Protein AF-A0A257RT28-F1 (afdb_monomer_lite)

Secondary structure (DSSP, 8-state):
-EEEE--TT-BB-TTT---STTTTTS--PBPSS-EEEEEEEEEETTEEEEEEES-EEBPP-S-GGG-EEEEEE-HHHHTT-S-GGGG-EEE-SSTTS--B-GGGT-GGG--EEETTTTEEEEEESEES-EEEPPS-SS---TTTSTT-----EEEE-----

Sequence (161 aa):
QFLLVVPPRAVCDPNTSSYGPGTWNDPCTPASSPIHVTATVTTIDGRDYVDFTPDIRFVPSNDPSRWVTIHTQRLAAIGGHGDLRRFAVLFSAVPGGPVVDESATDPTVATHVNILTGAVWRRVEHFTGYNVHTGLVDDCTPGVDDGCYAIGTIIINGTPQ

Radius of gyration: 15.93 Å; chains: 1; bounding box: 38×29×45 Å

pLDDT: mean 71.4, std 18.93, range [25.53, 95.25]

Foldseek 3Di:
DKDKDADAQFWADPVWADDDDVGLQPAGGGDQFKDKKFWDWDQDPLWIKIFIPPKIFTHDDPDPNRFIKMKDADQVLLQVDPDCVLQWWFAAQAVVHDTDDCCVVPVQQGWDADNVGRMIMGTDGIGGMITRRDDDSDDDDPPPDPPDDDTDIDIDGNDDD

Structure (mmCIF, N/CA/C/O backbone):
data_AF-A0A257RT28-F1
#
_entry.id   AF-A0A257RT28-F1
#
loop_
_atom_site.group_PDB
_atom_site.id
_atom_site.type_symbol
_atom_site.label_atom_id
_atom_site.label_alt_id
_atom_site.label_comp_id
_atom_site.label_asym_id
_atom_site.label_entity_id
_atom_site.label_seq_id
_atom_site.pdbx_PDB_ins_code
_atom_site.Cartn_x
_atom_site.Cartn_y
_atom_site.Cartn_z
_atom_site.occupancy
_atom_site.B_iso_or_equiv
_atom_site.auth_seq_id
_atom_site.auth_comp_id
_atom_site.auth_asym_id
_atom_site.auth_atom_id
_atom_site.pdbx_PDB_model_num
ATOM 1 N N . GLN A 1 1 ? -2.500 0.702 -14.906 1.00 59.22 1 GLN A N 1
ATOM 2 C CA . GLN A 1 1 ? -3.589 0.527 -13.914 1.00 59.22 1 GLN A CA 1
ATOM 3 C C . GLN A 1 1 ? -3.042 0.035 -12.578 1.00 59.22 1 GLN A C 1
ATOM 5 O O . GLN A 1 1 ? -2.191 -0.852 -12.569 1.00 59.22 1 GLN A O 1
ATOM 10 N N . PHE A 1 2 ? -3.541 0.581 -11.468 1.00 70.50 2 PHE A N 1
ATOM 11 C CA . PHE A 1 2 ? -3.274 0.110 -10.105 1.00 70.50 2 PHE A CA 1
ATOM 12 C C . PHE A 1 2 ? -4.566 -0.398 -9.468 1.00 70.50 2 PHE A C 1
ATOM 14 O O . PHE A 1 2 ? -5.638 0.138 -9.741 1.00 70.50 2 PHE A O 1
ATOM 21 N N . LEU A 1 3 ? -4.454 -1.431 -8.640 1.00 72.31 3 LEU A N 1
ATOM 22 C CA . LEU A 1 3 ? -5.547 -1.971 -7.845 1.00 72.31 3 LEU A CA 1
ATOM 23 C C . LEU A 1 3 ? -5.130 -1.949 -6.381 1.00 72.31 3 LEU A C 1
ATOM 25 O O . LEU A 1 3 ? -4.123 -2.548 -6.013 1.00 72.31 3 LEU A O 1
ATOM 29 N N . LEU A 1 4 ? -5.922 -1.277 -5.558 1.00 77.25 4 LEU A N 1
ATOM 30 C CA . LEU A 1 4 ? -5.786 -1.315 -4.114 1.00 77.25 4 LEU A CA 1
ATOM 31 C C . LEU A 1 4 ? -6.795 -2.317 -3.546 1.00 77.25 4 LEU A C 1
ATOM 33 O O . LEU A 1 4 ? -7.993 -2.196 -3.805 1.00 77.25 4 LEU A O 1
ATOM 37 N N . VAL A 1 5 ? -6.320 -3.284 -2.765 1.00 79.88 5 VAL A N 1
ATOM 38 C CA . VAL A 1 5 ? -7.163 -4.273 -2.086 1.00 79.88 5 VAL A CA 1
ATOM 39 C C . VAL A 1 5 ? -7.143 -3.981 -0.593 1.00 79.88 5 VAL A C 1
ATOM 41 O O . VAL A 1 5 ? -6.089 -4.035 0.035 1.00 79.88 5 VAL A O 1
ATOM 44 N N . VAL A 1 6 ? -8.312 -3.675 -0.030 1.00 82.44 6 VAL A N 1
ATOM 45 C CA . VAL A 1 6 ? -8.483 -3.388 1.399 1.00 82.44 6 VAL A CA 1
ATOM 46 C C . VAL A 1 6 ? -9.442 -4.414 2.005 1.00 82.44 6 VAL A C 1
ATOM 48 O O . VAL A 1 6 ? -10.644 -4.343 1.738 1.00 82.44 6 VAL A O 1
ATOM 51 N N . PRO A 1 7 ? -8.952 -5.380 2.803 1.00 82.62 7 PRO A N 1
ATOM 52 C CA . PRO A 1 7 ? -9.819 -6.337 3.479 1.00 82.62 7 PRO A CA 1
ATOM 53 C C . PRO A 1 7 ? -10.736 -5.667 4.516 1.00 82.62 7 PRO A C 1
ATOM 55 O O . PRO A 1 7 ? -10.422 -4.586 5.033 1.00 82.62 7 PRO A O 1
ATOM 58 N N . PRO A 1 8 ? -11.855 -6.313 4.893 1.00 80.19 8 PRO A N 1
ATOM 59 C CA . PRO A 1 8 ? -12.703 -5.826 5.973 1.00 80.19 8 PRO A CA 1
ATOM 60 C C . PRO A 1 8 ? -11.900 -5.618 7.259 1.00 80.19 8 PRO A C 1
ATOM 62 O O . PRO A 1 8 ? -11.090 -6.460 7.648 1.00 80.19 8 PRO A O 1
ATOM 65 N N . ARG A 1 9 ? -12.154 -4.499 7.948 1.00 83.38 9 ARG A N 1
ATOM 66 C CA . ARG A 1 9 ? -11.505 -4.156 9.228 1.00 83.38 9 ARG A CA 1
ATOM 67 C C . ARG A 1 9 ? -9.971 -4.098 9.153 1.00 83.38 9 ARG A C 1
ATOM 69 O O . ARG A 1 9 ? -9.307 -4.347 10.159 1.00 83.38 9 ARG A O 1
ATOM 76 N N . ALA A 1 10 ? -9.414 -3.794 7.981 1.00 88.62 10 ALA A N 1
ATOM 77 C CA . ALA A 1 10 ? -7.976 -3.618 7.795 1.00 88.62 10 ALA A CA 1
ATOM 78 C C . ALA A 1 10 ? -7.502 -2.177 8.041 1.00 88.62 10 ALA A C 1
ATOM 80 O O . ALA A 1 10 ? -6.305 -1.952 8.121 1.00 88.62 10 ALA A O 1
ATOM 81 N N . VAL A 1 11 ? -8.404 -1.203 8.196 1.00 91.00 11 VAL A N 1
ATOM 82 C CA . VAL A 1 11 ? -8.051 0.206 8.443 1.00 91.00 11 VAL A CA 1
ATOM 83 C C . VAL A 1 11 ? -8.224 0.552 9.917 1.00 91.00 11 VAL A C 1
ATOM 85 O O . VAL A 1 11 ? -9.250 0.207 10.503 1.00 91.00 11 VAL A O 1
ATOM 88 N N . CYS A 1 12 ? -7.238 1.223 10.513 1.00 93.50 12 CYS A N 1
ATOM 89 C CA . CYS A 1 12 ? -7.345 1.772 11.864 1.00 93.50 12 CYS A CA 1
ATOM 90 C C . CYS A 1 12 ? -8.327 2.949 11.907 1.00 93.50 12 CYS A C 1
ATOM 92 O O . CYS A 1 12 ? -8.399 3.728 10.962 1.00 93.50 12 CYS A O 1
ATOM 94 N N . ASP A 1 13 ? -9.068 3.101 13.004 1.00 91.69 13 ASP A N 1
ATOM 95 C CA . ASP A 1 13 ? -9.943 4.257 13.210 1.00 91.69 13 ASP A CA 1
ATOM 96 C C . ASP A 1 13 ? -9.112 5.542 13.410 1.00 91.69 13 ASP A C 1
ATOM 98 O O . ASP A 1 13 ? -8.476 5.689 14.463 1.00 91.69 13 ASP A O 1
ATOM 102 N N . PRO A 1 14 ? -9.145 6.499 12.462 1.00 88.50 14 PRO A N 1
ATOM 103 C CA . PRO A 1 14 ? -8.316 7.701 12.514 1.00 88.50 14 PRO A CA 1
ATOM 104 C C . PRO A 1 14 ? -8.652 8.625 13.693 1.00 88.50 14 PRO A C 1
ATOM 106 O O . PRO A 1 14 ? -7.833 9.463 14.051 1.00 88.50 14 PRO A O 1
ATOM 109 N N . ASN A 1 15 ? -9.818 8.475 14.334 1.00 88.81 15 ASN A N 1
ATOM 110 C CA . ASN A 1 15 ? -10.178 9.272 15.513 1.00 88.81 15 ASN A CA 1
ATOM 111 C C . ASN A 1 15 ? -9.488 8.791 16.796 1.00 88.81 15 ASN A C 1
ATOM 113 O O . ASN A 1 15 ? -9.467 9.512 17.791 1.00 88.81 15 ASN A O 1
ATOM 117 N N . THR A 1 16 ? -8.979 7.555 16.804 1.00 89.75 16 THR A N 1
ATOM 118 C CA . THR A 1 16 ? -8.400 6.922 18.003 1.00 89.75 16 THR A CA 1
ATOM 119 C C . THR A 1 16 ? -6.973 6.429 17.798 1.00 89.75 16 THR A C 1
ATOM 121 O O . THR A 1 16 ? -6.275 6.166 18.777 1.00 89.75 16 THR A O 1
ATOM 124 N N . SER A 1 17 ? -6.516 6.309 16.550 1.00 89.56 17 SER A N 1
ATOM 125 C CA . SER A 1 17 ? -5.146 5.933 16.223 1.00 89.56 17 SER A CA 1
ATOM 126 C C . SER A 1 17 ? -4.291 7.149 15.886 1.00 89.56 17 SER A C 1
ATOM 128 O O . SER A 1 17 ? -4.691 7.982 15.077 1.00 89.56 17 SER A O 1
ATOM 130 N N . SER A 1 18 ? -3.071 7.192 16.418 1.00 88.06 18 SER A N 1
ATOM 131 C CA . SER A 1 18 ? -2.025 8.098 15.935 1.00 88.06 18 SER A CA 1
ATOM 132 C C . SER A 1 18 ? -1.499 7.669 14.565 1.00 88.06 18 SER A C 1
ATOM 134 O O . SER A 1 18 ? -1.629 6.502 14.177 1.00 88.06 18 SER A O 1
ATOM 136 N N . TYR A 1 19 ? -0.868 8.612 13.869 1.00 86.38 19 TYR A N 1
ATOM 137 C CA . TYR A 1 19 ? -0.249 8.405 12.568 1.00 86.38 19 TYR A CA 1
ATOM 138 C C . TYR A 1 19 ? 1.212 8.889 12.558 1.00 86.38 19 TYR A C 1
ATOM 140 O O . TYR A 1 19 ? 1.519 9.955 13.092 1.00 86.38 19 TYR A O 1
ATOM 148 N N . GLY A 1 20 ? 2.107 8.111 11.939 1.00 84.25 20 GLY A N 1
ATOM 149 C CA . GLY A 1 20 ? 3.518 8.452 11.730 1.00 84.25 20 GLY A CA 1
ATOM 150 C C . GLY A 1 20 ? 4.469 7.260 11.917 1.00 84.25 20 GLY A C 1
ATOM 151 O O . GLY A 1 20 ? 4.045 6.236 12.463 1.00 84.25 20 GLY A O 1
ATOM 152 N N . PRO A 1 21 ? 5.758 7.394 11.536 1.00 82.00 21 PRO A N 1
ATOM 153 C CA . PRO A 1 21 ? 6.725 6.288 11.485 1.00 82.00 21 PRO A CA 1
ATOM 154 C C . PRO A 1 21 ? 6.851 5.467 12.772 1.00 82.00 21 PRO A C 1
ATOM 156 O O . PRO A 1 21 ? 7.048 4.259 12.724 1.00 82.00 21 PRO A O 1
ATOM 159 N N . GLY A 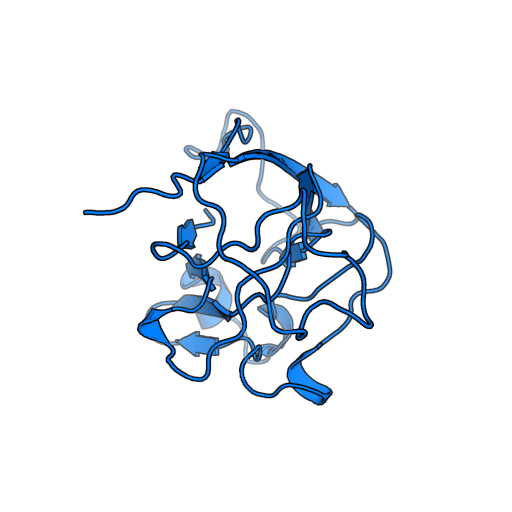1 22 ? 6.703 6.110 13.933 1.00 86.31 22 GLY A N 1
ATOM 160 C CA . GLY A 1 22 ? 6.756 5.434 15.232 1.00 86.31 22 GLY A CA 1
ATOM 161 C C . GLY A 1 22 ? 5.468 4.715 15.643 1.00 86.31 22 GLY A C 1
ATOM 162 O O . GLY A 1 22 ? 5.461 4.108 16.701 1.00 86.31 22 GLY A O 1
ATOM 163 N N . THR A 1 23 ? 4.392 4.814 14.855 1.00 89.19 23 THR A N 1
ATOM 164 C CA . THR A 1 23 ? 3.043 4.339 15.228 1.00 89.19 23 THR A CA 1
ATOM 165 C C . THR A 1 23 ? 2.350 3.505 14.152 1.00 89.19 23 THR A C 1
ATOM 167 O O . THR A 1 23 ? 1.276 2.959 14.402 1.00 89.19 23 THR A O 1
ATOM 170 N N . TRP A 1 24 ? 2.935 3.376 12.952 1.00 89.44 24 TRP A N 1
ATOM 171 C CA . TRP A 1 24 ? 2.330 2.619 11.847 1.00 89.44 24 TRP A CA 1
ATOM 172 C C . TRP A 1 24 ? 2.006 1.172 12.236 1.00 89.44 24 TRP A C 1
ATOM 174 O O . TRP A 1 24 ? 0.910 0.697 11.945 1.00 89.44 24 TRP A O 1
ATOM 184 N N . ASN A 1 25 ? 2.902 0.544 13.001 1.00 90.25 25 ASN A N 1
ATOM 185 C CA . ASN A 1 25 ? 2.799 -0.851 13.430 1.00 90.25 25 ASN A CA 1
ATOM 186 C C . ASN A 1 25 ? 2.210 -1.054 14.832 1.00 90.25 25 ASN A C 1
ATOM 188 O O . ASN A 1 25 ? 2.150 -2.185 15.318 1.00 90.25 25 ASN A O 1
ATOM 192 N N . ASP A 1 26 ? 1.729 0.009 15.478 1.00 93.25 26 ASP A N 1
ATOM 193 C CA . ASP A 1 26 ? 1.080 -0.118 16.781 1.00 93.25 26 ASP A CA 1
ATOM 194 C C . ASP A 1 26 ? -0.281 -0.815 16.646 1.00 93.25 26 ASP A C 1
ATOM 196 O O . ASP A 1 26 ? -1.014 -0.573 15.683 1.00 93.25 26 ASP A O 1
ATOM 200 N N . PRO A 1 27 ? -0.715 -1.618 17.627 1.00 95.00 27 PRO A N 1
ATOM 201 C CA . PRO A 1 27 ? -2.096 -2.080 17.679 1.00 95.00 27 PRO A CA 1
ATOM 202 C C . PRO A 1 27 ? -3.089 -0.908 17.590 1.00 95.00 27 PRO A C 1
ATOM 204 O O . PRO A 1 27 ? -2.833 0.191 18.082 1.00 95.00 27 PRO A O 1
ATOM 207 N N . CYS A 1 28 ? -4.237 -1.131 16.953 1.00 95.25 28 CYS A N 1
ATOM 208 C CA . CYS A 1 28 ? -5.283 -0.120 16.820 1.00 95.25 28 CYS A CA 1
ATOM 209 C C . CYS A 1 28 ? -6.671 -0.758 16.782 1.00 95.25 28 CYS A C 1
ATOM 211 O O . CYS A 1 28 ? -6.831 -1.934 16.438 1.00 95.25 28 CYS A O 1
ATOM 213 N N . THR A 1 29 ? -7.686 0.044 17.090 1.00 95.12 29 THR A N 1
ATOM 214 C CA . THR A 1 29 ? -9.081 -0.334 16.867 1.00 95.12 29 THR A CA 1
ATOM 215 C C . THR A 1 29 ? -9.406 -0.175 15.379 1.00 95.12 29 THR A C 1
ATOM 217 O O . THR A 1 29 ? -9.161 0.900 14.831 1.00 95.12 29 THR A O 1
ATOM 220 N N . PRO A 1 30 ? -9.952 -1.204 14.703 1.00 93.88 30 PRO A N 1
ATOM 221 C CA . PRO A 1 30 ? -10.393 -1.060 13.322 1.00 93.88 30 PRO A CA 1
ATOM 222 C C . PRO A 1 30 ? -11.523 -0.037 13.195 1.00 93.88 30 PRO A C 1
ATOM 224 O O . PRO A 1 30 ? -12.419 -0.004 14.041 1.00 93.88 30 PRO A O 1
ATOM 227 N N . ALA A 1 31 ? -11.524 0.723 12.104 1.00 90.44 31 ALA A N 1
ATOM 228 C CA . ALA A 1 31 ? -12.597 1.647 11.774 1.00 90.44 31 ALA A CA 1
ATOM 229 C C . ALA A 1 31 ? -13.945 0.914 11.683 1.00 90.44 31 ALA A C 1
ATOM 231 O O . ALA A 1 31 ? -14.070 -0.127 11.031 1.00 90.44 31 ALA A O 1
ATOM 232 N N . SER A 1 32 ? -14.953 1.468 12.352 1.00 87.50 32 SER A N 1
ATOM 233 C CA . SER A 1 32 ? -16.329 0.951 12.384 1.00 87.50 32 SER A CA 1
ATOM 234 C C . SER A 1 32 ? -17.275 1.703 11.444 1.00 87.50 32 SER A C 1
ATOM 236 O O . SER A 1 32 ? -18.435 1.328 11.303 1.00 87.50 32 SER A O 1
ATOM 238 N N . SER A 1 33 ? -16.783 2.774 10.820 1.00 82.06 33 SER A N 1
ATOM 239 C CA . SER A 1 33 ? -17.514 3.624 9.883 1.00 82.06 33 SER A CA 1
ATOM 240 C C . SER A 1 33 ? -16.703 3.794 8.595 1.00 82.06 33 SER A C 1
ATOM 242 O O . SER A 1 33 ? -15.476 3.666 8.637 1.00 82.06 33 SER A O 1
ATOM 244 N N . PRO A 1 34 ? -17.351 4.068 7.448 1.00 82.62 34 PRO A N 1
ATOM 245 C CA . PRO A 1 34 ? -16.645 4.359 6.207 1.00 82.62 34 PRO A CA 1
ATOM 246 C C . PRO A 1 34 ? -15.678 5.535 6.360 1.00 82.62 34 PRO A C 1
ATOM 248 O O . PRO A 1 34 ? -16.002 6.533 7.005 1.00 82.62 34 PRO A O 1
ATOM 251 N N . ILE A 1 35 ? -14.512 5.425 5.725 1.00 82.31 35 ILE A N 1
ATOM 252 C CA . ILE A 1 35 ? -13.534 6.511 5.640 1.00 82.31 35 ILE A CA 1
ATO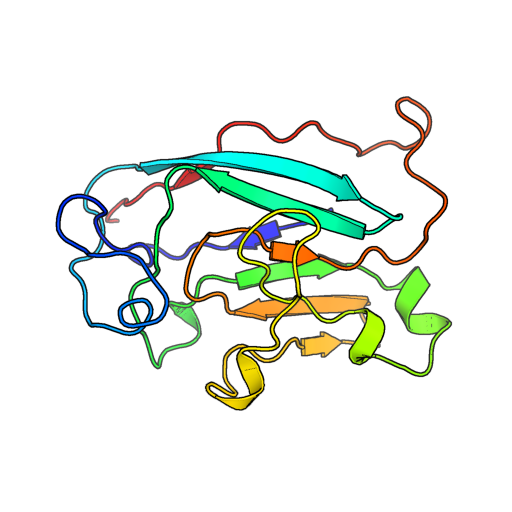M 253 C C . ILE A 1 35 ? -13.464 6.962 4.185 1.00 82.31 35 ILE A C 1
ATOM 255 O O . ILE A 1 35 ? -13.256 6.152 3.276 1.00 82.31 35 ILE A O 1
ATOM 259 N N . HIS A 1 36 ? -13.650 8.261 3.970 1.00 82.56 36 HIS A N 1
ATOM 260 C CA . HIS A 1 36 ? -13.461 8.883 2.668 1.00 82.56 36 HIS A CA 1
ATOM 261 C C . HIS A 1 36 ? -11.981 9.187 2.477 1.00 82.56 36 HIS A C 1
ATOM 263 O O . HIS A 1 36 ? -11.427 10.007 3.205 1.00 82.56 36 HIS A O 1
ATOM 269 N N . VAL A 1 37 ? -11.362 8.525 1.502 1.00 79.75 37 VAL A N 1
ATOM 270 C CA . VAL A 1 37 ? -9.967 8.747 1.134 1.00 79.75 37 VAL A CA 1
ATOM 271 C C . VAL A 1 37 ? -9.915 9.354 -0.262 1.00 79.75 37 VAL A C 1
ATOM 273 O O . VAL A 1 37 ? -10.484 8.826 -1.218 1.00 79.75 37 VAL A O 1
ATOM 276 N N . THR A 1 38 ? -9.215 10.467 -0.390 1.00 80.19 38 THR A N 1
ATOM 277 C CA . THR A 1 38 ? -8.849 11.067 -1.669 1.00 80.19 38 THR A CA 1
ATOM 278 C C . THR A 1 38 ? -7.465 10.569 -2.040 1.00 80.19 38 THR A C 1
ATOM 280 O O . THR A 1 38 ? -6.534 10.751 -1.264 1.00 80.19 38 THR A O 1
ATOM 283 N N . ALA A 1 39 ? -7.329 9.953 -3.212 1.00 77.75 39 ALA A N 1
ATOM 284 C CA . ALA A 1 39 ? -6.033 9.623 -3.790 1.00 77.75 39 ALA A CA 1
ATOM 285 C C . ALA A 1 39 ? -5.677 10.679 -4.844 1.00 77.75 39 ALA A C 1
ATOM 287 O O . ALA A 1 39 ? -6.496 10.955 -5.716 1.00 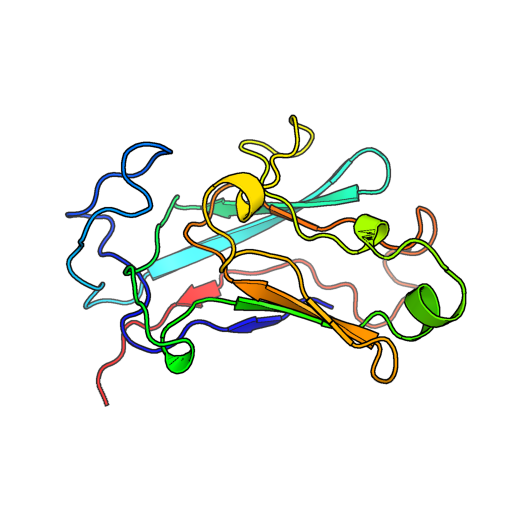77.75 39 ALA A O 1
ATOM 288 N N . THR A 1 40 ? -4.474 11.244 -4.774 1.00 76.88 40 THR A N 1
ATOM 289 C CA . THR A 1 40 ? -3.919 12.210 -5.729 1.00 76.88 40 THR A CA 1
ATOM 290 C C . THR A 1 40 ? -2.681 11.609 -6.379 1.00 76.88 40 THR A C 1
ATOM 292 O O . THR A 1 40 ? -1.788 11.136 -5.696 1.00 76.88 40 THR A O 1
ATOM 295 N N . VAL A 1 41 ? -2.617 11.613 -7.702 1.00 75.38 41 VAL A N 1
ATOM 296 C CA . VAL A 1 41 ? -1.565 11.002 -8.508 1.00 75.38 41 VAL A CA 1
ATOM 297 C C . VAL A 1 41 ? -0.834 12.148 -9.162 1.00 75.38 41 VAL A C 1
ATOM 299 O O . VAL A 1 41 ? -1.440 12.953 -9.870 1.00 75.38 41 VAL A O 1
ATOM 302 N N . THR A 1 42 ? 0.464 12.198 -8.926 1.00 71.88 42 THR A N 1
ATOM 303 C CA . THR A 1 42 ? 1.342 13.207 -9.497 1.00 71.88 42 THR A CA 1
ATOM 304 C C . THR A 1 42 ? 2.506 12.501 -10.159 1.00 71.88 42 THR A C 1
ATOM 306 O O . THR A 1 42 ? 3.154 11.661 -9.537 1.00 71.88 42 THR A O 1
ATOM 309 N N . THR A 1 43 ? 2.802 12.868 -11.400 1.00 75.31 43 THR A N 1
ATOM 310 C CA . THR A 1 43 ? 3.993 12.387 -12.100 1.00 75.31 43 THR A CA 1
ATOM 311 C C . THR A 1 43 ? 5.104 13.425 -11.958 1.00 75.31 43 THR A C 1
ATOM 313 O O . THR A 1 43 ? 4.941 14.573 -12.366 1.00 75.31 43 THR A O 1
ATOM 316 N N . ILE A 1 44 ? 6.230 13.034 -11.362 1.00 71.50 44 ILE A N 1
ATOM 317 C CA . ILE A 1 44 ? 7.415 13.885 -11.166 1.00 71.50 44 ILE A CA 1
ATOM 318 C C . ILE A 1 44 ? 8.623 13.123 -11.705 1.00 71.50 44 ILE A C 1
ATOM 320 O O . ILE A 1 44 ? 8.831 11.969 -11.336 1.00 71.50 44 ILE A O 1
ATOM 324 N N . ASP A 1 45 ? 9.389 13.742 -12.606 1.00 73.88 45 ASP A N 1
ATOM 325 C CA . ASP A 1 45 ? 10.549 13.132 -13.278 1.00 73.88 45 ASP A CA 1
ATOM 326 C C . ASP A 1 45 ? 10.247 11.754 -13.889 1.00 73.88 45 ASP A C 1
ATOM 328 O O . ASP A 1 45 ? 11.031 10.806 -13.792 1.00 73.88 45 ASP A O 1
ATOM 332 N N . GLY A 1 46 ? 9.055 11.636 -14.485 1.00 66.69 46 GLY A N 1
ATOM 333 C CA . GLY A 1 46 ? 8.578 10.399 -15.090 1.00 66.69 46 GLY A CA 1
ATOM 334 C C . GLY A 1 46 ? 8.352 9.278 -14.082 1.00 66.69 46 GLY A C 1
ATOM 335 O O . GLY A 1 46 ? 8.497 8.129 -14.473 1.00 66.69 46 GLY A O 1
ATOM 336 N N . ARG A 1 47 ? 8.055 9.592 -12.811 1.00 65.94 47 ARG A N 1
ATOM 337 C CA . ARG A 1 47 ? 7.647 8.651 -11.757 1.00 65.94 47 ARG A CA 1
ATOM 338 C C . ARG A 1 47 ? 6.286 9.034 -11.203 1.00 65.94 47 ARG A C 1
ATOM 340 O O . ARG A 1 47 ? 6.094 10.188 -10.824 1.00 65.94 47 ARG A O 1
ATOM 347 N N . ASP A 1 48 ? 5.397 8.060 -11.061 1.00 72.94 48 ASP A N 1
ATOM 348 C CA . ASP A 1 48 ? 4.099 8.287 -10.433 1.00 72.94 48 ASP A CA 1
ATOM 349 C C . ASP A 1 48 ? 4.199 8.220 -8.907 1.00 72.94 48 ASP A C 1
ATOM 351 O O . ASP A 1 48 ? 4.799 7.315 -8.318 1.00 72.94 48 ASP A O 1
ATOM 355 N N . TYR A 1 49 ? 3.572 9.191 -8.259 1.00 72.06 49 TYR A N 1
ATOM 356 C CA . TYR A 1 49 ? 3.393 9.266 -6.819 1.00 72.06 49 TYR A CA 1
ATOM 357 C C . TYR A 1 49 ? 1.903 9.285 -6.529 1.00 72.06 49 TYR A C 1
ATOM 359 O O . TYR A 1 49 ? 1.192 10.091 -7.119 1.00 72.06 49 TYR A O 1
ATOM 367 N N . VAL A 1 50 ? 1.439 8.427 -5.625 1.00 74.62 50 VAL A N 1
ATOM 368 C CA . VAL A 1 50 ? 0.054 8.428 -5.147 1.00 74.62 50 VAL A CA 1
ATOM 369 C C . VAL A 1 50 ? 0.031 8.928 -3.715 1.00 74.62 50 VAL A C 1
ATOM 371 O O . VAL A 1 50 ? 0.454 8.220 -2.806 1.00 74.62 50 VAL A O 1
ATOM 374 N N . ASP A 1 51 ? -0.443 10.146 -3.526 1.00 76.62 51 ASP A N 1
ATOM 375 C CA . ASP A 1 51 ? -0.709 10.736 -2.226 1.00 76.62 51 ASP A CA 1
ATOM 376 C C . ASP A 1 51 ? -2.141 10.440 -1.779 1.00 76.62 51 ASP A C 1
ATOM 378 O O . ASP A 1 51 ? -3.048 10.359 -2.605 1.00 76.62 51 ASP A O 1
ATOM 382 N N . PHE A 1 52 ? -2.359 10.266 -0.483 1.00 78.44 52 PHE A N 1
ATOM 383 C CA . PHE A 1 52 ? -3.654 9.879 0.065 1.00 78.44 52 PHE A CA 1
ATOM 384 C C . PHE A 1 52 ? -4.033 10.819 1.202 1.00 78.44 52 PHE A C 1
ATOM 386 O O . PHE A 1 52 ? -3.208 11.148 2.042 1.00 78.44 52 PHE A O 1
ATOM 393 N N . THR A 1 53 ? -5.295 11.237 1.255 1.00 80.75 53 THR A N 1
ATOM 394 C CA . THR A 1 53 ? -5.805 12.096 2.328 1.00 80.75 53 THR A CA 1
ATOM 395 C C . THR A 1 53 ? -7.175 11.601 2.791 1.00 80.75 53 THR A C 1
ATOM 397 O O . THR A 1 53 ? -8.049 11.407 1.945 1.00 80.75 53 THR A O 1
ATOM 400 N N . PRO A 1 54 ? -7.426 11.441 4.102 1.00 83.00 54 PRO A N 1
ATOM 401 C CA . PRO A 1 54 ? -6.497 11.685 5.206 1.00 83.00 54 PRO A CA 1
ATOM 402 C C . PRO A 1 54 ? -5.416 10.603 5.316 1.00 83.00 54 PRO A C 1
ATOM 404 O O . PRO A 1 54 ? -5.586 9.494 4.804 1.00 83.00 54 PRO A O 1
ATOM 407 N N . ASP A 1 55 ? -4.348 10.924 6.041 1.00 83.06 55 ASP A N 1
ATOM 408 C CA . ASP A 1 55 ? -3.322 9.959 6.427 1.00 83.06 55 ASP A CA 1
ATOM 409 C C . ASP A 1 55 ? -3.954 8.875 7.310 1.00 83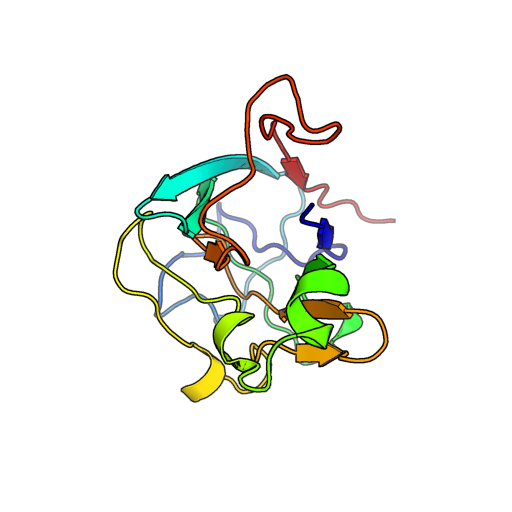.06 55 ASP A C 1
ATOM 411 O O . ASP A 1 55 ? -4.464 9.147 8.402 1.00 83.06 55 ASP A O 1
ATOM 415 N N . ILE A 1 56 ? -3.942 7.631 6.835 1.00 87.56 56 ILE A N 1
ATOM 416 C CA . ILE A 1 56 ? -4.484 6.482 7.568 1.00 87.56 56 ILE A CA 1
ATOM 417 C C . ILE A 1 56 ? -3.471 5.352 7.628 1.00 87.56 56 ILE A C 1
ATOM 419 O O . ILE A 1 56 ? -2.645 5.183 6.734 1.00 87.56 56 ILE A O 1
ATOM 423 N N . ARG A 1 57 ? -3.547 4.544 8.684 1.00 92.50 57 ARG A N 1
ATOM 424 C CA . ARG A 1 57 ? -2.739 3.330 8.835 1.00 92.50 57 ARG A CA 1
ATOM 425 C C . ARG A 1 57 ? -3.601 2.082 8.925 1.00 92.50 57 ARG A C 1
ATOM 427 O O . ARG A 1 57 ? -4.803 2.164 9.196 1.00 92.50 57 ARG A O 1
ATOM 434 N N . PHE A 1 58 ? -2.991 0.932 8.682 1.00 93.25 58 PHE A N 1
ATOM 435 C CA . PHE A 1 58 ? -3.685 -0.347 8.661 1.00 93.25 58 PHE A CA 1
ATOM 436 C C . PHE A 1 58 ? -3.496 -1.117 9.957 1.00 93.25 58 PHE A C 1
ATOM 438 O O . PHE A 1 58 ? -2.526 -0.934 10.686 1.00 93.25 58 PHE A O 1
ATOM 445 N N . VAL A 1 59 ? -4.463 -1.980 10.249 1.00 94.81 59 VAL A N 1
ATOM 446 C CA . VAL A 1 59 ? -4.445 -2.859 11.414 1.00 94.81 59 VAL A CA 1
ATOM 447 C C . VAL A 1 59 ? -3.306 -3.868 11.230 1.00 94.81 59 VAL A C 1
ATOM 449 O O . VAL A 1 59 ? -3.389 -4.680 10.303 1.00 94.81 59 VAL A O 1
ATOM 452 N N . PRO A 1 60 ? -2.276 -3.880 12.099 1.00 94.19 60 PRO A N 1
ATOM 453 C CA . PRO A 1 60 ? -1.180 -4.832 11.973 1.00 94.19 60 PRO A CA 1
ATOM 454 C C . PRO A 1 60 ? -1.693 -6.272 12.051 1.00 94.19 60 PRO A C 1
ATOM 456 O O . PRO A 1 60 ? -2.546 -6.610 12.881 1.00 94.19 60 PRO A O 1
ATOM 459 N N . SER A 1 61 ? -1.185 -7.143 11.181 1.00 91.81 61 SER A N 1
ATOM 460 C CA . SER A 1 61 ? -1.575 -8.550 11.160 1.00 91.81 61 SER A CA 1
ATOM 461 C C . SER A 1 61 ? -0.446 -9.438 10.663 1.00 91.81 61 SER A C 1
ATOM 463 O O . SER A 1 61 ? 0.273 -9.075 9.738 1.00 91.81 61 SER A O 1
ATOM 465 N N . ASN A 1 62 ? -0.346 -10.635 11.236 1.00 90.56 62 ASN A N 1
ATOM 466 C CA . ASN A 1 62 ? 0.501 -11.707 10.710 1.00 90.56 62 ASN A CA 1
ATOM 467 C C . ASN A 1 62 ? -0.246 -12.594 9.698 1.00 90.56 62 ASN A C 1
ATOM 469 O O . ASN A 1 62 ? 0.341 -13.533 9.171 1.00 90.56 62 ASN A O 1
ATOM 473 N N . ASP A 1 63 ? -1.535 -12.332 9.458 1.00 91.62 63 ASP A N 1
ATOM 474 C CA . ASP A 1 63 ? -2.366 -13.053 8.495 1.00 91.62 63 ASP A CA 1
ATOM 475 C C . ASP A 1 63 ? -2.397 -12.292 7.156 1.00 91.62 63 ASP A C 1
ATOM 477 O O . ASP A 1 63 ? -2.999 -11.213 7.092 1.00 91.62 63 ASP A O 1
ATOM 481 N N . PRO A 1 64 ? -1.803 -12.838 6.076 1.00 85.75 64 PRO A N 1
ATOM 482 C CA . PRO A 1 64 ? -1.772 -12.181 4.774 1.00 85.75 64 PRO A CA 1
ATOM 483 C C . PRO A 1 64 ? -3.143 -11.867 4.177 1.00 85.75 64 PRO A C 1
ATOM 485 O O . PRO A 1 64 ? -3.265 -10.928 3.395 1.00 85.75 64 PRO A O 1
ATOM 488 N N . SER A 1 65 ? -4.190 -12.608 4.555 1.00 83.75 65 SER A N 1
ATOM 489 C CA . SER A 1 65 ? -5.556 -12.343 4.083 1.00 83.75 65 SER A CA 1
ATOM 490 C C . SER A 1 65 ? -6.139 -11.034 4.630 1.00 83.75 65 SER A C 1
ATOM 492 O O . SER A 1 65 ? -7.135 -10.527 4.112 1.00 83.75 65 SER A O 1
ATOM 494 N N . ARG A 1 66 ? -5.509 -10.470 5.667 1.00 86.06 66 ARG A N 1
ATOM 495 C CA . ARG A 1 66 ? -5.900 -9.214 6.314 1.00 86.06 66 ARG A CA 1
ATOM 496 C C . ARG A 1 66 ? -5.042 -8.022 5.902 1.00 86.06 66 ARG A C 1
ATOM 498 O O . ARG A 1 66 ? -5.279 -6.919 6.391 1.00 86.06 66 ARG A O 1
ATOM 505 N N . TRP A 1 67 ? -4.058 -8.225 5.031 1.00 88.88 67 TRP A N 1
ATOM 506 C CA . TRP A 1 67 ? -3.180 -7.159 4.570 1.00 88.88 67 TRP A CA 1
ATOM 507 C C . TRP A 1 67 ? -3.845 -6.276 3.527 1.00 88.88 67 TRP A C 1
ATOM 509 O O . TRP A 1 67 ? -4.560 -6.749 2.647 1.00 88.88 67 TRP A O 1
ATOM 519 N N . VAL A 1 68 ? -3.538 -4.985 3.599 1.00 88.25 68 VAL A N 1
ATOM 520 C CA . VAL A 1 68 ? -3.813 -4.065 2.503 1.00 88.25 68 VAL A CA 1
ATOM 521 C C . VAL A 1 68 ? -2.693 -4.190 1.482 1.00 88.25 68 VAL A C 1
ATOM 523 O O . VAL A 1 68 ? -1.513 -4.133 1.836 1.00 88.25 68 VAL A O 1
ATOM 526 N N . THR A 1 69 ? -3.051 -4.379 0.214 1.00 82.81 69 THR A N 1
ATOM 527 C CA . THR A 1 69 ? -2.075 -4.592 -0.857 1.00 82.81 69 THR A CA 1
ATOM 528 C C . THR A 1 69 ? -2.323 -3.683 -2.050 1.00 82.81 69 THR A C 1
ATOM 530 O O . THR A 1 69 ? -3.457 -3.452 -2.474 1.00 82.81 69 THR A O 1
ATOM 533 N N . ILE A 1 70 ? -1.230 -3.190 -2.627 1.00 81.50 70 ILE A N 1
ATOM 534 C CA . ILE A 1 70 ? -1.220 -2.520 -3.926 1.00 81.50 70 ILE A CA 1
ATOM 535 C C . ILE A 1 70 ? -0.806 -3.552 -4.968 1.00 81.50 70 ILE A C 1
ATOM 537 O O . ILE A 1 70 ? 0.209 -4.228 -4.808 1.00 81.50 70 ILE A O 1
ATOM 541 N N . HIS A 1 71 ? -1.581 -3.654 -6.041 1.00 77.06 71 HIS A N 1
ATOM 542 C CA . HIS A 1 71 ? -1.344 -4.533 -7.176 1.00 77.06 71 HIS A CA 1
ATOM 543 C C . HIS A 1 71 ? -1.228 -3.734 -8.468 1.00 77.06 71 HIS A C 1
ATOM 545 O O . HIS A 1 71 ? -1.914 -2.733 -8.690 1.00 77.06 71 HIS A O 1
ATOM 551 N N . THR A 1 72 ? -0.392 -4.223 -9.375 1.00 76.12 72 THR A N 1
ATOM 552 C CA . THR A 1 72 ? -0.311 -3.718 -10.737 1.00 76.12 72 THR A CA 1
ATOM 553 C C . THR A 1 72 ? 0.145 -4.802 -11.715 1.00 76.12 72 THR A C 1
ATOM 555 O O . THR A 1 72 ? 0.658 -5.842 -11.307 1.00 76.12 72 THR A O 1
ATOM 558 N N . GLN A 1 73 ? -0.065 -4.588 -13.015 1.00 74.44 73 GLN A N 1
ATOM 559 C CA . GLN A 1 73 ? 0.366 -5.503 -14.079 1.00 74.44 73 GLN A CA 1
ATOM 560 C C . GLN A 1 73 ? 1.334 -4.801 -15.035 1.00 74.44 73 GLN A C 1
ATOM 562 O O . GLN A 1 73 ? 1.075 -3.682 -15.481 1.00 74.44 73 GLN A O 1
ATOM 567 N N . ARG A 1 74 ? 2.473 -5.440 -15.317 1.00 70.44 74 ARG A N 1
ATOM 568 C CA . ARG A 1 74 ? 3.621 -4.879 -16.052 1.00 70.44 74 ARG A CA 1
ATOM 569 C C . ARG A 1 74 ? 4.297 -5.902 -16.972 1.00 70.44 74 ARG A C 1
ATOM 571 O O . ARG A 1 74 ? 5.508 -5.856 -17.161 1.00 70.44 74 ARG A O 1
ATOM 578 N N . LEU A 1 75 ? 3.533 -6.828 -17.555 1.00 65.31 75 LEU A N 1
ATOM 579 C CA . LEU A 1 75 ? 4.081 -7.945 -18.340 1.00 65.31 75 LEU A CA 1
ATOM 580 C C . LEU A 1 75 ? 5.022 -7.489 -19.470 1.00 65.31 75 LEU A C 1
ATOM 582 O O . LEU A 1 75 ? 6.141 -7.988 -19.564 1.00 65.31 75 LEU A O 1
ATOM 586 N N . ALA A 1 76 ? 4.609 -6.495 -20.265 1.00 64.44 76 ALA A N 1
ATOM 587 C CA . ALA A 1 76 ? 5.413 -5.962 -21.368 1.00 64.44 76 ALA A CA 1
ATOM 588 C C . ALA A 1 76 ? 6.734 -5.318 -20.903 1.00 64.44 76 ALA A C 1
ATOM 590 O O . ALA A 1 76 ? 7.752 -5.447 -21.575 1.00 64.44 76 ALA A O 1
ATOM 591 N N . ALA A 1 77 ? 6.737 -4.672 -19.732 1.00 64.00 77 ALA A N 1
ATOM 592 C CA . ALA A 1 77 ? 7.928 -4.037 -19.176 1.00 64.00 77 ALA A CA 1
ATOM 593 C C . ALA A 1 77 ? 8.874 -5.056 -18.518 1.00 64.00 77 ALA A C 1
ATOM 595 O O . ALA A 1 77 ? 10.089 -4.943 -18.638 1.00 64.00 77 ALA A O 1
ATOM 596 N N . ILE A 1 78 ? 8.345 -6.078 -17.841 1.00 62.94 78 ILE A N 1
ATOM 597 C CA . ILE A 1 78 ? 9.169 -7.083 -17.151 1.00 62.94 78 ILE A CA 1
ATOM 598 C C . ILE A 1 78 ? 9.892 -7.996 -18.150 1.00 62.94 78 ILE A C 1
ATOM 600 O O . ILE A 1 78 ? 11.071 -8.289 -17.961 1.00 62.94 78 ILE A O 1
ATOM 604 N N . GLY A 1 79 ? 9.233 -8.390 -19.246 1.00 58.50 79 GLY A N 1
ATOM 605 C CA . GLY A 1 79 ? 9.813 -9.286 -20.256 1.00 58.50 79 GLY A CA 1
ATOM 606 C C . GLY A 1 79 ? 11.068 -8.748 -20.961 1.00 58.50 79 GLY A C 1
ATOM 607 O O . GLY A 1 79 ? 11.821 -9.532 -21.533 1.00 58.50 79 GLY A O 1
ATOM 608 N N . GLY A 1 80 ? 11.320 -7.435 -20.901 1.00 59.25 80 GLY A N 1
ATOM 609 C CA . GLY A 1 80 ? 12.484 -6.780 -21.508 1.00 59.25 80 GLY A CA 1
ATOM 610 C C . GLY A 1 80 ? 13.618 -6.417 -20.539 1.00 59.25 80 GLY A C 1
ATOM 611 O O . GLY A 1 80 ? 14.609 -5.823 -20.970 1.00 59.25 80 GLY A O 1
ATOM 612 N N . HIS A 1 81 ? 13.500 -6.714 -19.238 1.00 58.56 81 HIS A N 1
ATOM 613 C CA . HIS A 1 81 ? 14.405 -6.169 -18.218 1.00 58.56 81 HIS A CA 1
ATOM 614 C C . HIS A 1 81 ? 14.899 -7.218 -17.210 1.00 58.56 81 HIS A C 1
ATOM 616 O O . HIS A 1 81 ? 14.115 -7.911 -16.573 1.00 58.56 81 HIS A O 1
ATOM 622 N N . GLY A 1 82 ? 16.222 -7.286 -17.010 1.00 57.47 82 GLY A N 1
ATOM 623 C CA . GLY A 1 82 ? 16.857 -8.183 -16.029 1.00 57.47 82 GLY A CA 1
ATOM 624 C C . GLY A 1 82 ? 16.936 -7.636 -14.596 1.00 57.47 82 GLY A C 1
ATOM 625 O O . GLY A 1 82 ? 17.274 -8.382 -13.682 1.00 57.47 82 GLY A O 1
ATOM 626 N N . ASP A 1 83 ? 16.637 -6.349 -14.380 1.00 65.31 83 ASP A N 1
ATOM 627 C CA . ASP A 1 83 ? 16.674 -5.710 -13.058 1.00 65.31 83 ASP A CA 1
ATOM 628 C C . ASP A 1 83 ? 15.260 -5.449 -12.528 1.00 65.31 83 ASP A C 1
ATOM 630 O O . ASP A 1 83 ? 14.623 -4.445 -12.860 1.00 65.31 83 ASP A O 1
ATOM 634 N N . LEU A 1 84 ? 14.780 -6.356 -11.675 1.00 67.62 84 LEU A N 1
ATOM 635 C CA . LEU A 1 84 ? 13.429 -6.293 -11.116 1.00 67.62 84 LEU A CA 1
ATOM 636 C C . LEU A 1 84 ? 13.245 -5.175 -10.079 1.00 67.62 84 LEU A C 1
ATOM 638 O O . LEU A 1 84 ? 12.107 -4.818 -9.779 1.00 67.62 84 LEU A O 1
ATOM 642 N N . ARG A 1 85 ? 14.330 -4.572 -9.566 1.00 65.81 85 ARG A N 1
ATOM 643 C CA . ARG A 1 85 ? 14.259 -3.475 -8.579 1.00 65.81 85 ARG A CA 1
ATOM 644 C C . ARG A 1 85 ? 13.555 -2.240 -9.133 1.00 65.81 85 ARG A C 1
ATOM 646 O O . ARG A 1 85 ? 13.026 -1.440 -8.371 1.00 65.81 85 ARG A O 1
ATOM 653 N N . ARG A 1 86 ? 13.510 -2.099 -10.460 1.00 67.31 86 ARG A N 1
ATOM 654 C CA . ARG A 1 86 ? 12.767 -1.032 -11.142 1.00 67.31 86 ARG A CA 1
ATOM 655 C C . ARG A 1 86 ? 11.260 -1.141 -10.920 1.00 67.31 86 ARG A C 1
ATOM 657 O O . ARG A 1 86 ? 10.573 -0.144 -11.009 1.00 67.31 86 ARG A O 1
ATOM 664 N N . PHE A 1 87 ? 10.736 -2.315 -10.587 1.00 72.00 87 PHE A N 1
ATOM 665 C CA . PHE A 1 87 ? 9.308 -2.495 -10.318 1.00 72.00 87 PHE A CA 1
ATOM 666 C C . PHE A 1 87 ? 8.962 -2.381 -8.831 1.00 72.00 87 PHE A C 1
ATOM 668 O O . PHE A 1 87 ? 7.834 -2.685 -8.453 1.00 72.00 87 PHE A O 1
ATOM 675 N N . ALA A 1 88 ? 9.915 -1.974 -7.986 1.00 74.12 88 ALA A N 1
ATOM 676 C CA . ALA A 1 88 ? 9.670 -1.799 -6.564 1.00 74.12 88 ALA A CA 1
ATOM 677 C C . ALA A 1 88 ? 8.612 -0.713 -6.324 1.00 74.12 88 ALA A C 1
ATOM 679 O O . ALA A 1 88 ? 8.692 0.392 -6.862 1.00 74.12 88 ALA A O 1
ATOM 680 N N . VAL A 1 89 ? 7.637 -1.037 -5.479 1.00 77.25 89 VAL A N 1
ATOM 681 C CA . VAL A 1 89 ? 6.710 -0.063 -4.905 1.00 77.25 89 VAL A CA 1
ATOM 682 C C . VAL A 1 89 ? 7.354 0.420 -3.612 1.00 77.25 89 VAL A C 1
ATOM 684 O O . VAL A 1 89 ? 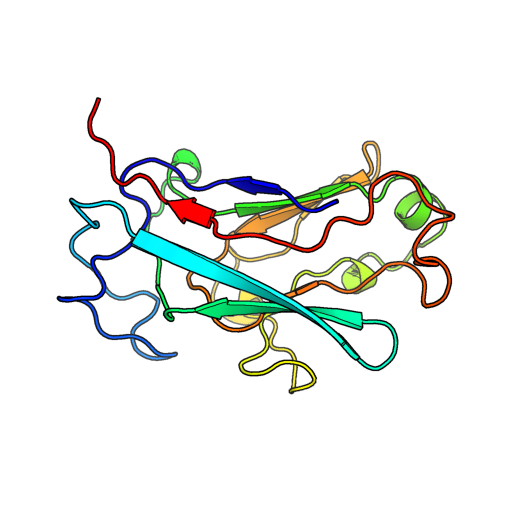7.638 -0.398 -2.735 1.00 77.25 89 VAL A O 1
ATOM 687 N N . LEU A 1 90 ? 7.643 1.716 -3.513 1.00 80.75 90 LEU A N 1
ATOM 688 C CA . LEU A 1 90 ? 8.394 2.297 -2.398 1.00 80.75 90 LEU A CA 1
ATOM 689 C C . LEU A 1 90 ? 7.589 3.411 -1.731 1.00 80.75 90 LEU A C 1
ATOM 691 O O . LEU A 1 90 ? 6.793 4.099 -2.371 1.00 80.75 90 LEU A O 1
ATOM 695 N N . PHE A 1 91 ? 7.811 3.600 -0.437 1.00 81.69 91 PHE A N 1
ATOM 696 C CA . PHE A 1 91 ? 7.194 4.683 0.319 1.00 81.69 91 PHE A CA 1
ATOM 697 C C . PHE A 1 91 ? 7.919 6.010 0.044 1.00 81.69 91 PHE A C 1
ATOM 699 O O . PHE A 1 91 ? 9.142 6.030 -0.083 1.00 81.69 91 PHE A O 1
ATOM 706 N N . SER A 1 92 ? 7.192 7.124 -0.029 1.00 81.06 92 SER A N 1
ATOM 707 C CA . SER A 1 92 ? 7.747 8.477 -0.008 1.00 81.06 92 SER A CA 1
ATOM 708 C C . SER A 1 92 ? 6.832 9.423 0.770 1.00 81.06 92 SER A C 1
ATOM 710 O O . SER A 1 92 ? 5.685 9.627 0.402 1.00 81.06 92 SER A O 1
ATOM 712 N N . ALA A 1 93 ? 7.345 10.062 1.822 1.00 78.00 93 ALA A N 1
ATOM 713 C CA . ALA A 1 93 ? 6.523 10.895 2.709 1.00 78.00 93 ALA A CA 1
ATOM 714 C C . ALA A 1 93 ? 5.806 12.064 2.004 1.00 78.00 93 ALA A C 1
ATOM 716 O O . ALA A 1 93 ? 4.806 12.559 2.511 1.00 78.00 93 ALA A O 1
ATOM 717 N N . VAL A 1 94 ? 6.325 12.514 0.859 1.00 76.75 94 VAL A N 1
ATOM 718 C CA . VAL A 1 94 ? 5.711 13.532 0.000 1.00 76.75 94 VAL A CA 1
ATOM 719 C C . VAL A 1 94 ? 5.975 13.187 -1.468 1.00 76.75 94 VAL A C 1
ATOM 721 O O . VAL A 1 94 ? 7.038 12.635 -1.772 1.00 76.75 94 VAL A O 1
ATOM 724 N N . PRO A 1 95 ? 5.078 13.535 -2.409 1.00 74.75 95 PRO A N 1
ATOM 725 C CA . PRO A 1 95 ? 5.355 13.391 -3.836 1.00 74.75 95 PRO A CA 1
ATOM 726 C C . PRO A 1 95 ? 6.685 14.049 -4.234 1.00 74.75 95 PRO A C 1
ATOM 728 O O . PRO A 1 95 ? 6.942 15.202 -3.895 1.00 74.75 95 PRO A O 1
ATOM 731 N N . GLY A 1 96 ? 7.544 13.310 -4.941 1.00 71.94 96 GLY A N 1
ATOM 732 C CA . GLY A 1 96 ? 8.875 13.780 -5.354 1.00 71.94 96 GLY A CA 1
ATOM 733 C C . GLY A 1 96 ? 9.947 13.751 -4.254 1.00 71.94 96 GLY A C 1
ATOM 734 O O . GLY A 1 96 ? 11.095 14.103 -4.516 1.00 71.94 96 GLY A O 1
ATOM 735 N N . GLY A 1 97 ? 9.605 13.329 -3.034 1.00 78.00 97 GLY A N 1
ATOM 736 C CA . GLY A 1 97 ? 10.550 13.194 -1.930 1.00 78.00 97 GLY A CA 1
ATOM 737 C C . GLY A 1 97 ? 11.465 11.965 -2.041 1.00 78.00 97 GLY A C 1
ATOM 738 O O . GLY A 1 97 ? 11.338 11.151 -2.964 1.00 78.00 97 GLY A O 1
ATOM 739 N N . PRO A 1 98 ? 12.386 11.785 -1.074 1.00 80.38 98 PRO A N 1
ATOM 740 C CA . PRO A 1 98 ? 13.161 10.557 -0.945 1.00 80.38 98 PRO A CA 1
ATOM 741 C C . PRO A 1 98 ? 12.246 9.332 -0.862 1.00 80.38 98 PRO A C 1
ATOM 743 O O . PRO A 1 98 ? 11.197 9.371 -0.212 1.00 80.38 98 PRO A O 1
ATOM 746 N N . VAL A 1 99 ? 12.656 8.245 -1.514 1.00 79.56 99 VAL A N 1
ATOM 747 C CA . VAL A 1 99 ? 11.961 6.956 -1.444 1.00 79.56 99 VAL A CA 1
ATOM 748 C C . VAL A 1 99 ? 12.618 6.059 -0.400 1.00 79.56 99 VAL A C 1
ATOM 750 O O . VAL A 1 99 ? 13.845 6.015 -0.292 1.00 79.56 99 VAL A O 1
ATOM 753 N N . VAL A 1 100 ? 11.804 5.342 0.365 1.00 81.75 100 VAL A N 1
ATOM 754 C CA . VAL A 1 100 ? 12.227 4.441 1.436 1.00 81.75 100 VAL A CA 1
ATOM 755 C C . VAL A 1 100 ? 11.756 3.028 1.109 1.00 81.75 100 VAL A C 1
ATOM 757 O O . VAL A 1 100 ? 10.579 2.797 0.821 1.00 81.75 100 VAL A O 1
ATOM 760 N N . ASP A 1 101 ? 12.683 2.072 1.173 1.00 79.69 101 ASP A N 1
ATOM 761 C CA . ASP A 1 101 ? 12.343 0.654 1.158 1.00 79.69 101 ASP A CA 1
ATOM 762 C C . ASP A 1 101 ? 12.156 0.151 2.590 1.00 79.69 101 ASP A C 1
ATOM 764 O O . ASP A 1 101 ? 13.105 -0.215 3.282 1.00 79.69 101 ASP A O 1
ATOM 768 N N . GLU A 1 102 ? 10.904 0.132 3.032 1.00 80.81 102 GLU A N 1
ATOM 769 C CA . GLU A 1 102 ? 10.533 -0.351 4.366 1.00 80.81 102 GLU A CA 1
ATOM 770 C C . GLU A 1 102 ? 10.816 -1.857 4.543 1.00 80.81 102 GLU A C 1
ATOM 772 O O . GLU A 1 102 ? 10.872 -2.340 5.675 1.00 80.81 102 GLU A O 1
ATOM 777 N N . SER A 1 103 ? 11.077 -2.603 3.454 1.00 79.12 103 SER A N 1
ATOM 778 C CA . SER A 1 103 ? 11.326 -4.048 3.532 1.00 79.12 103 SER A CA 1
ATOM 779 C C . SER A 1 103 ? 12.648 -4.423 4.201 1.00 79.12 103 SER A C 1
ATOM 781 O O . SER A 1 103 ? 12.823 -5.557 4.648 1.00 79.12 103 SER A O 1
ATOM 783 N N . ALA A 1 104 ? 13.561 -3.455 4.340 1.00 76.06 104 ALA A N 1
ATOM 784 C CA . ALA A 1 104 ? 14.784 -3.621 5.119 1.00 76.06 104 ALA A CA 1
ATOM 785 C C . ALA A 1 104 ? 14.501 -3.823 6.619 1.00 76.06 104 ALA A C 1
ATOM 787 O O . ALA A 1 104 ? 15.315 -4.422 7.321 1.00 76.06 104 ALA A O 1
ATOM 788 N N . THR A 1 105 ? 13.369 -3.312 7.113 1.00 78.88 105 THR A N 1
ATOM 789 C CA . THR A 1 105 ? 12.952 -3.421 8.518 1.00 78.88 105 THR A CA 1
ATOM 790 C C . THR A 1 105 ? 11.785 -4.390 8.695 1.00 78.88 105 THR A C 1
ATOM 792 O O . THR A 1 105 ? 11.808 -5.171 9.643 1.00 78.88 105 THR A O 1
ATOM 795 N N . ASP A 1 106 ? 10.817 -4.404 7.773 1.00 81.50 106 ASP A N 1
ATOM 796 C CA . ASP A 1 106 ? 9.752 -5.411 7.729 1.00 81.50 106 ASP A CA 1
ATOM 797 C C . ASP A 1 106 ? 9.773 -6.181 6.393 1.00 81.50 106 ASP A C 1
ATOM 799 O O . ASP A 1 106 ? 9.212 -5.732 5.395 1.00 81.50 106 ASP A O 1
ATOM 803 N N . PRO A 1 107 ? 10.343 -7.396 6.341 1.00 83.06 107 PRO A N 1
ATOM 804 C CA . PRO A 1 107 ? 10.382 -8.192 5.115 1.00 83.06 107 PRO A CA 1
ATOM 805 C C . PRO A 1 107 ? 9.009 -8.484 4.484 1.00 83.06 107 PRO A C 1
ATOM 807 O O . PRO A 1 107 ? 8.943 -8.824 3.304 1.00 83.06 107 PRO A O 1
ATOM 810 N N . THR A 1 108 ? 7.907 -8.368 5.233 1.00 82.50 108 THR A N 1
ATOM 811 C CA . THR A 1 108 ? 6.555 -8.641 4.726 1.00 82.50 108 THR A CA 1
ATOM 812 C C . THR A 1 108 ? 6.015 -7.555 3.796 1.00 82.50 108 THR A C 1
ATOM 814 O O . THR A 1 108 ? 5.063 -7.812 3.059 1.00 82.50 108 THR A O 1
ATOM 817 N N . VAL A 1 109 ? 6.630 -6.367 3.777 1.00 82.06 109 VAL A N 1
ATOM 818 C CA . VAL A 1 109 ? 6.294 -5.299 2.823 1.00 82.06 109 VAL A CA 1
ATOM 819 C C . VAL A 1 109 ? 7.174 -5.326 1.573 1.00 82.06 109 VAL A C 1
ATOM 821 O O . VAL A 1 109 ? 7.102 -4.419 0.750 1.00 82.06 109 VAL A O 1
ATOM 824 N N . ALA A 1 110 ? 8.000 -6.358 1.381 1.00 82.31 110 ALA A N 1
ATOM 825 C CA . ALA A 1 110 ? 8.769 -6.511 0.150 1.00 82.31 110 ALA A CA 1
ATOM 826 C C . ALA A 1 110 ? 7.855 -6.497 -1.090 1.00 82.31 110 ALA A C 1
ATOM 828 O O . ALA A 1 110 ? 6.762 -7.065 -1.105 1.00 82.31 110 ALA A O 1
ATOM 829 N N . THR A 1 111 ? 8.311 -5.841 -2.161 1.00 82.38 111 THR A N 1
ATOM 830 C CA . THR A 1 111 ? 7.602 -5.908 -3.444 1.00 82.38 111 THR A CA 1
ATOM 831 C C . THR A 1 111 ? 7.858 -7.257 -4.096 1.00 82.38 111 THR A C 1
ATOM 833 O O . THR A 1 111 ? 9.002 -7.677 -4.265 1.00 82.38 111 THR A O 1
ATOM 836 N N . HIS A 1 112 ? 6.789 -7.911 -4.521 1.00 78.81 112 HIS A N 1
ATOM 837 C CA . HIS A 1 112 ? 6.838 -9.167 -5.242 1.00 78.81 112 HIS A CA 1
ATOM 838 C C . HIS A 1 112 ? 6.555 -8.940 -6.722 1.00 78.81 112 HIS A C 1
ATOM 840 O O . HIS A 1 112 ? 5.673 -8.165 -7.089 1.00 78.81 112 HIS A O 1
ATOM 846 N N . VAL A 1 113 ? 7.293 -9.653 -7.572 1.00 76.19 113 VAL A N 1
ATOM 847 C CA . VAL A 1 113 ? 7.160 -9.593 -9.028 1.00 76.19 113 VAL A CA 1
ATOM 848 C C . VAL A 1 113 ? 7.024 -11.011 -9.565 1.00 76.19 113 VAL A C 1
ATOM 850 O O . VAL A 1 113 ? 7.918 -11.839 -9.400 1.00 76.19 113 VAL A O 1
ATOM 853 N N . ASN A 1 114 ? 5.916 -11.295 -10.240 1.00 76.38 114 ASN A N 1
ATOM 854 C CA . ASN A 1 114 ? 5.747 -12.503 -11.031 1.00 76.38 114 ASN A CA 1
ATOM 855 C C . ASN A 1 114 ? 6.132 -12.196 -12.479 1.00 76.38 114 ASN A C 1
ATOM 857 O O . ASN A 1 114 ? 5.392 -11.538 -13.206 1.00 76.38 114 ASN A O 1
ATOM 861 N N . ILE A 1 115 ? 7.290 -12.697 -12.901 1.00 73.25 115 ILE A N 1
ATOM 862 C CA . ILE A 1 115 ? 7.842 -12.432 -14.234 1.00 73.25 115 ILE A CA 1
ATOM 863 C C . ILE A 1 115 ? 7.062 -13.093 -15.379 1.00 73.25 115 ILE A C 1
ATOM 865 O O . ILE A 1 115 ? 7.179 -12.655 -16.517 1.00 73.25 115 ILE A O 1
ATOM 869 N N . LEU A 1 116 ? 6.263 -14.126 -15.094 1.00 73.69 116 LEU A N 1
ATOM 870 C CA . LEU A 1 116 ? 5.486 -14.846 -16.108 1.00 73.69 116 LEU A CA 1
ATOM 871 C C . LEU A 1 116 ? 4.168 -14.136 -16.417 1.00 73.69 116 LEU A C 1
ATOM 873 O O . LEU A 1 116 ? 3.734 -14.103 -17.563 1.00 73.69 116 LEU A O 1
ATOM 877 N N . THR A 1 117 ? 3.521 -13.579 -15.392 1.00 72.12 117 THR A N 1
ATOM 878 C CA . THR A 1 117 ? 2.228 -12.887 -15.528 1.00 72.12 117 THR A CA 1
ATOM 879 C C . THR A 1 117 ? 2.369 -11.370 -15.566 1.00 72.12 117 THR A C 1
ATOM 881 O O . THR A 1 117 ? 1.420 -10.659 -15.889 1.00 72.12 117 THR A O 1
ATOM 884 N N . GLY A 1 118 ? 3.547 -10.857 -15.209 1.00 72.50 118 GLY A N 1
ATOM 885 C CA . GLY A 1 118 ? 3.804 -9.438 -15.036 1.00 72.50 118 GLY A CA 1
ATOM 886 C C . GLY A 1 118 ? 3.138 -8.835 -13.802 1.00 72.50 118 GLY A C 1
ATOM 887 O O . GLY A 1 118 ? 3.083 -7.612 -13.693 1.00 72.50 118 GLY A O 1
ATOM 888 N N . ALA A 1 119 ? 2.581 -9.649 -12.903 1.00 74.94 119 ALA A N 1
ATOM 889 C CA . ALA A 1 119 ? 1.948 -9.150 -11.692 1.00 74.94 119 ALA A CA 1
ATOM 890 C C . ALA A 1 119 ? 3.007 -8.606 -10.729 1.00 74.94 119 ALA A C 1
ATOM 892 O O . ALA A 1 119 ? 3.981 -9.288 -10.418 1.00 74.94 119 ALA A O 1
ATOM 893 N N . VAL A 1 120 ? 2.788 -7.394 -10.235 1.00 79.56 120 VAL A N 1
ATOM 894 C CA . VAL A 1 120 ? 3.602 -6.751 -9.205 1.00 79.56 120 VAL A CA 1
ATOM 895 C C . VAL A 1 120 ? 2.686 -6.419 -8.042 1.00 79.56 120 VAL A C 1
ATOM 897 O O . VAL A 1 120 ? 1.601 -5.875 -8.256 1.00 79.56 120 VAL A O 1
ATOM 900 N N . TRP A 1 121 ? 3.089 -6.759 -6.823 1.00 80.44 121 TRP A N 1
ATOM 901 C CA . TRP A 1 121 ? 2.296 -6.436 -5.644 1.00 80.44 121 TRP A CA 1
ATOM 902 C C . TRP A 1 121 ? 3.147 -6.180 -4.409 1.00 80.44 121 TRP A C 1
ATOM 904 O O . TRP A 1 121 ? 4.258 -6.692 -4.284 1.00 80.44 121 TRP A O 1
ATOM 914 N N . ARG A 1 122 ? 2.605 -5.386 -3.489 1.00 85.50 122 ARG A N 1
ATOM 915 C CA . ARG A 1 122 ? 3.236 -5.033 -2.216 1.00 85.50 122 ARG A CA 1
ATOM 916 C C . ARG A 1 122 ? 2.173 -4.890 -1.129 1.00 85.50 122 ARG A C 1
ATOM 918 O O . ARG A 1 122 ? 1.138 -4.269 -1.373 1.00 85.50 122 ARG A O 1
ATOM 925 N N . ARG A 1 123 ? 2.443 -5.432 0.064 1.00 88.69 123 ARG A N 1
ATOM 926 C CA . ARG A 1 123 ? 1.729 -5.066 1.298 1.00 88.69 123 ARG A CA 1
ATOM 927 C C . ARG A 1 123 ? 2.104 -3.636 1.679 1.00 88.69 123 ARG A C 1
ATOM 929 O O . ARG A 1 123 ? 3.280 -3.289 1.668 1.00 88.69 123 ARG A O 1
ATOM 936 N N . VAL A 1 124 ? 1.118 -2.841 2.063 1.00 88.50 124 VAL A N 1
ATOM 937 C CA . VAL A 1 124 ? 1.321 -1.506 2.634 1.00 88.50 124 VAL A CA 1
ATOM 938 C C . VAL A 1 124 ? 0.830 -1.478 4.077 1.00 88.50 124 VAL A C 1
ATOM 940 O O . VAL A 1 124 ? -0.061 -2.243 4.444 1.00 88.50 124 VAL A O 1
ATOM 943 N N . GLU A 1 125 ? 1.433 -0.626 4.904 1.00 89.38 125 GLU A N 1
ATOM 944 C CA . GLU A 1 125 ? 1.105 -0.492 6.338 1.00 89.38 125 GLU A CA 1
ATOM 945 C C . GLU A 1 125 ? 0.384 0.817 6.650 1.00 89.38 125 GLU A C 1
ATOM 947 O O . GLU A 1 125 ? -0.297 0.947 7.669 1.00 89.38 125 GLU A O 1
ATOM 952 N N . HIS A 1 126 ? 0.487 1.783 5.746 1.00 87.62 126 HIS A N 1
ATOM 953 C CA . HIS A 1 126 ? -0.111 3.094 5.890 1.00 87.62 126 HIS A CA 1
ATOM 954 C C . HIS A 1 126 ? -0.395 3.719 4.526 1.00 87.62 126 HIS A C 1
ATOM 956 O O . HIS A 1 126 ? -0.145 3.103 3.501 1.00 87.62 126 HIS A O 1
ATOM 962 N N . PHE A 1 127 ? -1.004 4.897 4.509 1.00 77.00 127 PHE A N 1
ATOM 963 C CA . PHE A 1 127 ? -1.181 5.732 3.331 1.00 77.00 127 PHE A CA 1
ATOM 964 C C . PHE A 1 127 ? -0.619 7.119 3.626 1.00 77.00 127 PHE A C 1
ATOM 966 O O . PHE A 1 127 ? -1.319 7.962 4.171 1.00 77.00 127 PHE A O 1
ATOM 973 N N . THR A 1 128 ? 0.644 7.325 3.262 1.00 62.06 128 THR A N 1
ATOM 974 C CA . THR A 1 128 ? 1.223 8.627 2.897 1.00 62.06 128 THR A CA 1
ATOM 975 C C . THR A 1 128 ? 2.090 8.380 1.673 1.00 62.06 128 THR A C 1
ATOM 977 O O . THR A 1 128 ? 2.887 7.451 1.706 1.00 62.06 128 THR A O 1
ATOM 980 N N . GLY A 1 129 ? 1.884 9.124 0.582 1.00 57.25 129 GLY A N 1
ATOM 981 C CA . GLY A 1 129 ? 2.694 9.076 -0.646 1.00 57.25 129 GLY A CA 1
ATOM 982 C C . GLY A 1 129 ? 3.369 7.733 -1.008 1.00 57.25 129 GLY A C 1
ATOM 983 O O . GLY A 1 129 ? 4.460 7.407 -0.550 1.00 57.25 129 GLY A O 1
ATOM 984 N N . TYR A 1 130 ? 2.808 6.955 -1.930 1.00 56.81 130 TYR A N 1
ATOM 985 C CA . TYR A 1 130 ? 3.540 5.827 -2.520 1.00 56.81 130 TYR A CA 1
ATOM 986 C C . TYR A 1 130 ? 4.175 6.240 -3.837 1.00 56.81 130 TYR A C 1
ATOM 988 O O . TYR A 1 130 ? 3.469 6.625 -4.768 1.00 56.81 130 TYR A O 1
ATOM 996 N N . ASN A 1 131 ? 5.503 6.130 -3.935 1.00 53.34 131 ASN A N 1
ATOM 997 C CA . ASN A 1 131 ? 6.159 6.153 -5.232 1.00 53.34 131 ASN A CA 1
ATOM 998 C C . ASN A 1 131 ? 5.941 4.796 -5.885 1.00 53.34 131 ASN A C 1
ATOM 1000 O O . ASN A 1 131 ? 6.469 3.769 -5.447 1.00 53.34 131 ASN A O 1
ATOM 1004 N N . VAL A 1 132 ? 5.159 4.804 -6.950 1.00 53.72 132 VAL A N 1
ATOM 1005 C CA . VAL A 1 132 ? 4.955 3.624 -7.760 1.00 53.72 132 VAL A CA 1
ATOM 1006 C C . VAL A 1 132 ? 5.721 3.867 -9.040 1.00 53.72 132 VAL A C 1
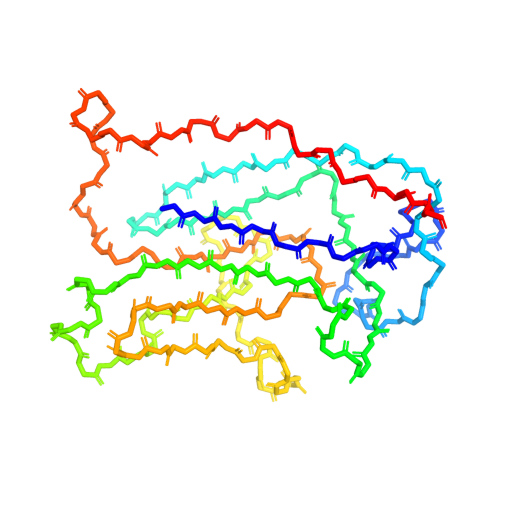ATOM 1008 O O . VAL A 1 132 ? 5.223 4.509 -9.958 1.00 53.72 132 VAL A O 1
ATOM 1011 N N . HIS A 1 133 ? 6.981 3.426 -9.067 1.00 54.41 133 HIS A N 1
ATOM 1012 C CA . HIS A 1 133 ? 7.832 3.621 -10.233 1.00 54.41 133 HIS A CA 1
ATOM 1013 C C . HIS A 1 133 ? 7.109 3.144 -11.499 1.00 54.41 133 HIS A C 1
ATOM 1015 O O . HIS A 1 133 ? 6.696 1.987 -11.632 1.00 54.41 133 HIS A O 1
ATOM 1021 N N . THR A 1 134 ? 6.934 4.077 -12.422 1.00 41.31 134 THR A N 1
ATOM 1022 C CA . THR A 1 134 ? 6.457 3.862 -13.780 1.00 41.31 134 THR A CA 1
ATOM 1023 C C . THR A 1 134 ? 7.552 3.157 -14.561 1.00 41.31 134 THR A C 1
ATOM 1025 O O . THR A 1 134 ? 8.687 3.616 -14.674 1.00 41.31 134 THR A O 1
ATOM 1028 N N . GLY A 1 135 ? 7.201 2.005 -15.125 1.00 31.86 135 GLY A N 1
ATOM 1029 C CA . GLY A 1 135 ? 7.857 1.574 -16.344 1.00 31.86 135 GLY A CA 1
ATOM 1030 C C . GLY A 1 135 ? 7.452 2.556 -17.438 1.00 31.86 135 GLY A C 1
ATOM 1031 O O . GLY A 1 135 ? 6.265 2.646 -17.730 1.00 31.86 135 GLY A O 1
ATOM 1032 N N . LEU A 1 136 ? 8.466 3.213 -17.999 1.00 32.91 136 LEU A N 1
ATOM 1033 C CA . LEU A 1 136 ? 8.475 4.175 -19.105 1.00 32.91 136 LEU A CA 1
ATOM 1034 C C . LEU A 1 136 ? 8.153 5.630 -18.735 1.00 32.91 136 LEU A C 1
ATOM 1036 O O . LEU A 1 136 ? 7.129 5.965 -18.155 1.00 32.91 136 LEU A O 1
ATOM 1040 N N . VAL A 1 137 ? 9.109 6.477 -19.116 1.00 33.50 137 VAL A N 1
ATOM 1041 C CA . VAL A 1 137 ? 9.084 7.943 -19.075 1.00 33.50 137 VAL A CA 1
ATOM 1042 C C . VAL A 1 137 ? 8.271 8.505 -20.257 1.00 33.50 137 VAL A C 1
ATOM 1044 O O . VAL A 1 137 ? 7.997 9.694 -20.283 1.00 33.50 137 VAL A O 1
ATOM 1047 N N . ASP A 1 138 ? 7.807 7.656 -21.179 1.00 37.41 138 ASP A N 1
ATOM 1048 C CA . ASP A 1 138 ? 7.055 8.045 -22.373 1.00 37.41 138 ASP A CA 1
ATOM 1049 C C . ASP A 1 138 ? 5.866 7.085 -22.568 1.00 37.41 138 ASP A C 1
ATOM 1051 O O . ASP A 1 138 ? 6.067 5.955 -23.001 1.00 37.41 138 ASP A O 1
ATOM 1055 N N . ASP A 1 139 ? 4.672 7.504 -22.141 1.00 36.44 139 ASP A N 1
ATOM 1056 C CA . ASP A 1 139 ? 3.332 7.169 -22.681 1.00 36.44 139 ASP A CA 1
ATOM 1057 C C . ASP A 1 139 ? 2.274 7.291 -21.578 1.00 36.44 139 ASP A C 1
ATOM 1059 O O . ASP A 1 139 ? 1.796 6.330 -20.974 1.00 36.44 139 ASP A O 1
ATOM 1063 N N . CYS A 1 140 ? 1.916 8.537 -21.294 1.00 38.19 140 CYS A N 1
ATOM 1064 C CA . CYS A 1 140 ? 0.565 8.873 -20.874 1.00 38.19 140 CYS A CA 1
ATOM 1065 C C . CYS A 1 140 ? 0.213 10.155 -21.615 1.00 38.19 140 CYS A C 1
ATOM 1067 O O . CYS A 1 140 ? 0.424 11.253 -21.097 1.00 38.19 140 CYS A O 1
ATOM 1069 N N . THR A 1 141 ? -0.272 10.027 -22.851 1.00 37.50 141 THR A N 1
ATOM 1070 C CA . THR A 1 141 ? -0.788 11.186 -23.588 1.00 37.50 141 THR A CA 1
ATOM 1071 C C . THR A 1 141 ? -2.298 11.257 -23.348 1.00 37.50 141 THR A C 1
ATOM 1073 O O . THR A 1 141 ? -3.027 10.375 -23.817 1.00 37.50 141 THR A O 1
ATOM 1076 N N . PRO A 1 142 ? -2.819 12.263 -22.616 1.00 31.55 142 PRO A N 1
ATOM 1077 C CA . PRO A 1 142 ? -4.246 12.332 -22.315 1.00 31.55 142 PRO A CA 1
ATOM 1078 C C . PRO A 1 142 ? -5.077 12.378 -23.605 1.00 31.55 142 PRO A C 1
ATOM 1080 O O . PRO A 1 142 ? -4.932 13.300 -24.406 1.00 31.55 142 PRO A O 1
ATOM 1083 N N . GLY A 1 143 ? -5.946 11.381 -23.802 1.00 36.41 143 GLY A N 1
ATOM 1084 C CA . GLY A 1 143 ? -6.814 11.261 -24.981 1.00 36.41 143 GLY A CA 1
ATOM 1085 C C . GLY A 1 143 ? -6.288 10.370 -26.115 1.00 36.41 143 GLY A C 1
ATOM 1086 O O . GLY A 1 143 ? -6.964 10.268 -27.136 1.00 36.41 143 GLY A O 1
ATOM 1087 N N . VAL A 1 144 ? -5.126 9.726 -25.948 1.00 36.34 144 VAL A N 1
ATOM 1088 C CA . VAL A 1 144 ? -4.580 8.735 -26.900 1.00 36.34 144 VAL A CA 1
ATOM 1089 C C . VAL A 1 144 ? -4.603 7.322 -26.306 1.00 36.34 144 VAL A C 1
ATOM 1091 O O . VAL A 1 144 ? -4.943 6.372 -27.008 1.00 36.34 144 VAL A O 1
ATOM 1094 N N . ASP A 1 145 ? -4.329 7.199 -25.004 1.00 37.28 145 ASP A N 1
ATOM 1095 C CA . ASP A 1 145 ? -4.298 5.918 -24.297 1.00 37.28 145 ASP A CA 1
ATOM 1096 C C . ASP A 1 145 ? -5.625 5.656 -23.557 1.00 37.28 145 ASP A C 1
ATOM 1098 O O . ASP A 1 145 ? -5.974 6.347 -22.592 1.00 37.28 145 ASP A O 1
ATOM 1102 N N . ASP A 1 146 ? -6.381 4.643 -23.996 1.00 29.98 146 ASP A N 1
ATOM 1103 C CA . ASP A 1 146 ? -7.598 4.187 -23.311 1.00 29.98 146 ASP A CA 1
ATOM 1104 C C . ASP A 1 146 ? -7.233 3.608 -21.928 1.00 29.98 146 ASP A C 1
ATOM 1106 O O . ASP A 1 146 ? -6.598 2.557 -21.816 1.00 29.98 146 ASP A O 1
ATOM 1110 N N . GLY A 1 147 ? -7.649 4.289 -20.852 1.00 33.56 147 GLY A N 1
ATOM 1111 C CA . GLY A 1 147 ? -7.475 3.824 -19.466 1.00 33.56 147 GLY A CA 1
ATOM 1112 C C . GLY A 1 147 ? -6.692 4.747 -18.525 1.00 33.56 147 GLY A C 1
ATOM 1113 O O . GLY A 1 147 ? -6.481 4.382 -17.364 1.00 33.56 147 GLY A O 1
ATOM 1114 N N . CYS A 1 148 ? -6.297 5.942 -18.967 1.00 30.44 148 CYS A N 1
ATOM 1115 C CA . CYS A 1 148 ? -5.808 7.000 -18.080 1.00 30.44 148 CYS A CA 1
ATOM 1116 C C . CYS A 1 148 ? -6.993 7.684 -17.375 1.00 30.44 148 CYS A C 1
ATOM 1118 O O . CYS A 1 148 ? -7.626 8.580 -17.928 1.00 30.44 148 CYS A O 1
ATOM 1120 N N . TYR A 1 149 ? -7.311 7.261 -16.149 1.00 29.30 149 TYR A N 1
ATOM 1121 C CA . TYR A 1 149 ? -8.352 7.899 -15.337 1.00 29.30 149 TYR A CA 1
ATOM 1122 C C . TYR A 1 149 ? -7.750 8.883 -14.334 1.00 29.30 149 TYR A C 1
ATOM 1124 O O . TYR A 1 149 ? -6.827 8.544 -13.592 1.00 29.30 149 TYR A O 1
ATOM 1132 N N . ALA A 1 150 ? -8.352 10.070 -14.243 1.00 25.53 150 ALA A N 1
ATOM 1133 C CA . ALA A 1 150 ? -8.273 10.892 -13.046 1.00 25.53 150 ALA A CA 1
ATOM 1134 C C . ALA A 1 150 ? -8.976 10.144 -11.894 1.00 25.53 150 ALA A C 1
ATOM 1136 O O . ALA A 1 150 ? -10.197 10.031 -11.848 1.00 25.53 150 ALA A O 1
ATOM 1137 N N . ILE A 1 151 ? -8.173 9.552 -11.018 1.00 34.06 151 ILE A N 1
ATOM 1138 C CA . ILE A 1 151 ? -8.461 9.197 -9.617 1.00 34.06 151 ILE A CA 1
ATOM 1139 C C . ILE A 1 151 ? -9.579 10.041 -8.980 1.00 34.06 151 ILE A C 1
ATOM 1141 O O . ILE A 1 151 ? -9.515 11.268 -8.931 1.00 34.06 151 ILE A O 1
ATOM 1145 N N . GLY A 1 152 ? -10.590 9.339 -8.465 1.00 36.38 152 GLY A N 1
ATOM 1146 C CA . GLY A 1 152 ? -11.683 9.882 -7.661 1.00 36.38 152 GLY A CA 1
ATOM 1147 C C . GLY A 1 152 ? -11.577 9.492 -6.182 1.00 36.38 152 GLY A C 1
ATOM 1148 O O . GLY A 1 152 ? -10.603 8.884 -5.742 1.00 36.38 152 GLY A O 1
ATOM 1149 N N . THR A 1 153 ? -12.607 9.831 -5.407 1.00 34.41 153 THR A N 1
ATOM 1150 C CA . THR A 1 153 ? -12.745 9.450 -3.994 1.00 34.41 153 THR A CA 1
ATOM 1151 C C . THR A 1 153 ? -12.854 7.930 -3.843 1.00 34.41 153 THR A C 1
ATOM 1153 O O . THR A 1 153 ? -13.773 7.311 -4.379 1.00 34.41 153 THR A O 1
ATOM 1156 N N . ILE A 1 154 ? -11.948 7.328 -3.073 1.00 47.25 154 ILE A N 1
ATOM 1157 C CA . ILE A 1 154 ? -12.024 5.931 -2.648 1.00 47.25 154 ILE A CA 1
ATOM 1158 C C . ILE A 1 154 ? -12.789 5.902 -1.324 1.00 47.25 154 ILE A C 1
ATOM 1160 O O . ILE A 1 154 ? -12.344 6.451 -0.317 1.00 47.25 154 ILE A O 1
ATOM 1164 N N . ILE A 1 155 ? -13.960 5.266 -1.314 1.00 48.03 155 ILE A N 1
ATOM 1165 C CA . ILE A 1 155 ? -14.688 4.997 -0.071 1.00 48.03 155 ILE A CA 1
ATOM 1166 C C . ILE A 1 155 ? -14.212 3.646 0.446 1.00 48.03 155 ILE A C 1
ATOM 1168 O O . ILE A 1 155 ? -14.520 2.606 -0.140 1.00 48.03 155 ILE A O 1
ATOM 1172 N N . ILE A 1 156 ? -13.463 3.655 1.546 1.00 52.69 156 ILE A N 1
ATOM 1173 C CA . ILE A 1 156 ? -13.081 2.417 2.215 1.00 52.69 156 ILE A CA 1
ATOM 1174 C C . ILE A 1 156 ? -14.214 2.043 3.168 1.00 52.69 156 ILE A C 1
ATOM 1176 O O . ILE A 1 156 ? -14.384 2.634 4.236 1.00 52.69 156 ILE A O 1
ATOM 1180 N N . ASN A 1 157 ? -15.023 1.070 2.755 1.00 39.97 157 ASN A N 1
ATOM 1181 C CA . ASN A 1 157 ? -16.147 0.588 3.547 1.00 39.97 157 ASN A CA 1
ATOM 1182 C C . ASN A 1 157 ? -15.648 -0.304 4.690 1.00 39.97 157 ASN A C 1
ATOM 1184 O O . ASN A 1 157 ? -15.338 -1.476 4.485 1.00 39.97 157 ASN A O 1
ATOM 1188 N N . GLY A 1 158 ? -15.647 0.223 5.915 1.00 32.22 158 GLY A N 1
ATOM 1189 C CA . GLY A 1 158 ? -15.538 -0.572 7.140 1.00 32.22 158 GLY A CA 1
ATOM 1190 C C . GLY A 1 158 ? -16.833 -1.338 7.415 1.00 32.22 158 GLY A C 1
ATOM 1191 O O . GLY A 1 158 ? -17.502 -1.068 8.404 1.00 32.22 158 GLY A O 1
ATOM 1192 N N . THR A 1 159 ? -17.253 -2.233 6.519 1.00 27.05 159 THR A N 1
ATOM 1193 C CA . THR A 1 159 ? -18.510 -2.975 6.713 1.00 27.05 159 THR A CA 1
ATOM 1194 C C . THR A 1 159 ? -18.277 -4.286 7.467 1.00 27.05 159 THR A C 1
ATOM 1196 O O . THR A 1 159 ? -17.371 -5.044 7.112 1.00 27.05 159 THR A O 1
ATOM 1199 N N . PRO A 1 160 ? -19.082 -4.578 8.504 1.00 33.00 160 PRO A N 1
ATOM 1200 C CA . PRO A 1 160 ? -19.288 -5.938 8.971 1.00 33.00 160 PRO A CA 1
ATOM 1201 C C . PRO A 1 160 ? -20.250 -6.640 7.997 1.00 33.00 160 PRO A C 1
ATOM 1203 O O . PRO A 1 160 ? -21.284 -6.069 7.645 1.00 33.00 160 PRO A O 1
ATOM 1206 N N . GLN A 1 161 ? -19.903 -7.848 7.546 1.00 32.34 161 GLN A N 1
ATOM 1207 C CA . GLN A 1 161 ? -20.933 -8.828 7.186 1.00 32.34 161 GLN A CA 1
ATOM 1208 C C . GLN A 1 161 ? -21.424 -9.500 8.464 1.00 32.34 161 GLN A C 1
ATOM 1210 O O . GLN A 1 161 ? -20.565 -9.766 9.339 1.00 32.34 161 GLN A O 1
#